Protein AF-A0A4S3LYJ2-F1 (afdb_monomer_lite)

Secondary structure (DSSP, 8-state):
--SHHHHHHHHHHTTTTS-TTHHHHHHHHHHHHHHHHHHH--SSEEEEEETTTEEEEEE--GGGGSS-HHHHHHHHHHHHHHHHHHTTTT---SEEEEEEEEEEEETTEEEEEEEEEES--

Structure (mmCIF, N/CA/C/O backbone):
data_AF-A0A4S3LYJ2-F1
#
_entry.id   AF-A0A4S3LYJ2-F1
#
loop_
_atom_site.group_PDB
_atom_site.id
_atom_site.type_symbol
_atom_site.label_atom_id
_atom_site.label_alt_id
_atom_site.label_comp_id
_atom_site.label_asym_id
_atom_site.label_entity_id
_atom_site.label_seq_id
_atom_site.pdbx_PDB_ins_code
_atom_site.Cartn_x
_atom_site.Cartn_y
_atom_site.Cartn_z
_atom_site.occupancy
_atom_site.B_iso_or_equiv
_atom_site.auth_seq_id
_atom_site.auth_comp_id
_atom_site.auth_asym_id
_atom_site.auth_atom_id
_atom_site.pdbx_PDB_model_num
ATOM 1 N N . MET A 1 1 ? -13.862 27.975 -52.213 1.00 50.09 1 MET A N 1
ATOM 2 C CA . MET A 1 1 ? -13.825 27.512 -50.805 1.00 50.09 1 MET A CA 1
ATOM 3 C C . MET A 1 1 ? -13.351 26.053 -50.702 1.00 50.09 1 MET A C 1
ATOM 5 O O . MET A 1 1 ? -14.048 25.224 -50.143 1.00 50.09 1 MET A O 1
ATOM 9 N N . LYS A 1 2 ? -12.183 25.703 -51.264 1.00 49.72 2 LYS A N 1
ATOM 10 C CA . LYS A 1 2 ? -11.630 24.327 -51.206 1.00 49.72 2 LYS A CA 1
ATOM 11 C C . LYS A 1 2 ? -10.307 24.232 -50.434 1.00 49.72 2 LYS A C 1
ATOM 13 O O . LYS A 1 2 ? -9.951 23.157 -49.975 1.00 49.72 2 LYS A O 1
ATOM 18 N N . ASN A 1 3 ? -9.639 25.364 -50.206 1.00 53.00 3 ASN A N 1
ATOM 19 C CA . ASN A 1 3 ? -8.299 25.388 -49.611 1.00 53.00 3 ASN A CA 1
ATOM 20 C C . ASN A 1 3 ? -8.318 25.526 -48.078 1.00 53.00 3 ASN A C 1
ATOM 22 O O . ASN A 1 3 ? -7.311 25.264 -47.441 1.00 53.00 3 ASN A O 1
ATOM 26 N N . ILE A 1 4 ? -9.456 25.888 -47.471 1.00 57.88 4 ILE A N 1
ATOM 27 C CA . ILE A 1 4 ? -9.591 26.045 -46.007 1.00 57.88 4 ILE A CA 1
ATOM 28 C C . ILE A 1 4 ? -9.703 24.687 -45.296 1.00 57.88 4 ILE A C 1
ATOM 30 O O . ILE A 1 4 ? -9.162 24.514 -44.208 1.00 57.88 4 ILE A O 1
ATOM 34 N N . PHE A 1 5 ? -10.325 23.691 -45.935 1.00 56.41 5 PHE A N 1
ATOM 35 C CA . PHE A 1 5 ? -10.456 22.342 -45.368 1.00 56.41 5 PHE A CA 1
ATOM 36 C C . PHE A 1 5 ? -9.110 21.621 -45.218 1.00 56.41 5 PHE A C 1
ATOM 38 O O . PHE A 1 5 ? -8.935 20.823 -44.301 1.00 56.41 5 PHE A O 1
ATOM 45 N N . LEU A 1 6 ? -8.146 21.927 -46.090 1.00 55.12 6 LEU A N 1
ATOM 46 C CA . LEU A 1 6 ? -6.847 21.258 -46.105 1.00 55.12 6 LEU A CA 1
ATOM 47 C C . LEU A 1 6 ? -5.920 21.779 -44.993 1.00 55.12 6 LEU A C 1
ATOM 49 O O . LEU A 1 6 ? -5.186 21.000 -44.392 1.00 55.12 6 LEU A O 1
ATOM 53 N N . PHE A 1 7 ? -6.028 23.065 -44.643 1.00 55.47 7 PHE A N 1
ATOM 54 C CA . PHE A 1 7 ? -5.317 23.638 -43.495 1.00 55.47 7 PHE A CA 1
ATOM 55 C C . PHE A 1 7 ? -5.874 23.148 -42.151 1.00 55.47 7 PHE A C 1
ATOM 57 O O . PHE A 1 7 ? -5.100 22.910 -41.228 1.00 55.47 7 PHE A O 1
ATOM 64 N N . LEU A 1 8 ? -7.189 22.921 -42.044 1.00 53.38 8 LEU A N 1
ATOM 65 C CA . LEU A 1 8 ? -7.800 22.420 -40.807 1.00 53.38 8 LEU A CA 1
ATOM 66 C C . LEU A 1 8 ? -7.378 20.970 -40.492 1.00 53.38 8 LEU A C 1
ATOM 68 O O . LEU A 1 8 ? -7.144 20.631 -39.335 1.00 53.38 8 LEU A O 1
ATOM 72 N N . ALA A 1 9 ? -7.206 20.132 -41.519 1.00 57.28 9 ALA A N 1
ATOM 73 C CA . ALA A 1 9 ? -6.750 18.750 -41.357 1.00 57.28 9 ALA A CA 1
ATOM 74 C C . ALA A 1 9 ? -5.281 18.646 -40.892 1.00 57.28 9 ALA A C 1
ATOM 76 O O . ALA A 1 9 ? -4.949 17.772 -40.094 1.00 57.28 9 ALA A O 1
ATOM 77 N N . ILE A 1 10 ? -4.411 19.560 -41.337 1.00 57.59 10 ILE A N 1
ATOM 78 C CA . ILE A 1 10 ? -2.989 19.586 -40.949 1.00 57.59 10 ILE A CA 1
ATOM 79 C C . ILE A 1 10 ? -2.817 20.036 -39.487 1.00 57.59 10 ILE A C 1
ATOM 81 O O . ILE A 1 10 ? -1.980 19.491 -38.766 1.00 57.59 10 ILE A O 1
ATOM 85 N N . VAL A 1 11 ? -3.655 20.961 -39.007 1.00 56.66 11 VAL A N 1
ATOM 86 C CA . VAL A 1 11 ? -3.625 21.400 -37.601 1.00 56.66 11 VAL A CA 1
ATOM 87 C C . VAL A 1 11 ? -4.113 20.291 -36.658 1.00 56.66 11 VAL A C 1
ATOM 89 O O . VAL A 1 11 ? -3.511 20.095 -35.605 1.00 56.66 11 VAL A O 1
ATOM 92 N N . LEU A 1 12 ? -5.126 19.499 -37.042 1.00 53.06 12 LEU A N 1
ATOM 93 C CA . LEU A 1 12 ? -5.602 18.380 -36.211 1.00 53.06 12 LEU A CA 1
ATOM 94 C C . LEU A 1 12 ? -4.588 17.228 -36.083 1.00 53.06 12 LEU A C 1
ATOM 96 O O . LEU A 1 12 ? -4.480 16.636 -35.011 1.00 53.06 12 LEU A O 1
ATOM 100 N N . LEU A 1 13 ? -3.814 16.928 -37.131 1.00 52.81 13 LEU A N 1
ATOM 101 C CA . LEU A 1 13 ? -2.782 15.875 -37.097 1.00 52.81 13 LEU A CA 1
ATOM 102 C C . LEU A 1 13 ? -1.544 16.256 -36.267 1.00 52.81 13 LEU A C 1
ATOM 104 O O . LEU A 1 13 ? -0.762 15.388 -35.885 1.00 52.81 13 LEU A O 1
ATOM 108 N N . SER A 1 14 ? -1.377 17.541 -35.947 1.00 50.38 14 SER A N 1
ATOM 109 C CA . SER A 1 14 ? -0.259 18.033 -35.131 1.00 50.38 14 SER A CA 1
ATOM 110 C C . SER A 1 14 ? -0.438 17.745 -33.631 1.00 50.38 14 SER A C 1
ATOM 112 O O . SER A 1 14 ? 0.529 17.806 -32.877 1.00 50.38 14 SER A O 1
ATOM 114 N N . PHE A 1 15 ? -1.655 17.407 -33.186 1.00 53.91 15 PHE A N 1
ATOM 115 C CA . PHE A 1 15 ? -1.969 17.161 -31.771 1.00 53.91 15 PHE A CA 1
ATOM 116 C C . PHE A 1 15 ? -1.891 15.683 -31.348 1.00 53.91 15 PHE A C 1
ATOM 118 O O . PHE A 1 15 ? -1.995 15.383 -30.161 1.00 53.91 15 PHE A O 1
ATOM 125 N N . SER A 1 16 ? -1.667 14.740 -32.271 1.00 50.69 16 SER A N 1
ATOM 126 C CA . SER A 1 16 ? -1.710 13.296 -31.972 1.00 50.69 16 SER A CA 1
ATOM 127 C C . SER A 1 16 ? -0.381 12.663 -31.526 1.00 50.69 16 SER A C 1
ATOM 129 O O . SER A 1 16 ? -0.325 11.450 -31.347 1.00 50.69 16 SER A O 1
ATOM 131 N N . ILE A 1 17 ? 0.689 13.439 -31.317 1.00 53.16 17 ILE A N 1
ATOM 132 C CA . ILE A 1 17 ? 2.040 12.898 -31.031 1.00 53.16 17 ILE A CA 1
ATOM 133 C C . ILE A 1 17 ? 2.362 12.860 -29.513 1.00 53.16 17 ILE A C 1
ATOM 135 O O . ILE A 1 17 ? 3.432 12.426 -29.104 1.00 53.16 17 ILE A O 1
ATOM 139 N N . GLY A 1 18 ? 1.436 13.259 -28.632 1.00 50.16 18 GLY A N 1
ATOM 140 C CA . GLY A 1 18 ? 1.766 13.575 -27.230 1.00 50.16 18 GLY A CA 1
ATOM 141 C C . GLY A 1 18 ? 1.288 12.646 -26.103 1.00 50.16 18 GLY A C 1
ATOM 142 O O . GLY A 1 18 ? 1.484 13.012 -24.948 1.00 50.16 18 GLY A O 1
ATOM 143 N N . CYS A 1 19 ? 0.645 11.494 -26.349 1.00 53.47 19 CYS A N 1
ATOM 144 C CA . CYS A 1 19 ? 0.016 10.707 -25.260 1.00 53.47 19 CYS A CA 1
ATOM 145 C C . CYS A 1 19 ? 0.323 9.197 -25.250 1.00 53.47 19 CYS A C 1
ATOM 147 O O . CYS A 1 19 ? -0.474 8.412 -24.741 1.00 53.47 19 CYS A O 1
ATOM 149 N N . SER A 1 20 ? 1.472 8.750 -25.761 1.00 53.47 20 SER A N 1
ATOM 150 C CA . SER A 1 20 ? 1.812 7.314 -25.795 1.00 53.47 20 SER A CA 1
ATOM 151 C C . SER A 1 20 ? 2.065 6.677 -24.415 1.00 53.47 20 SER A C 1
ATOM 153 O O . SER A 1 20 ? 1.901 5.470 -24.272 1.00 53.47 20 SER A O 1
ATOM 155 N N . GLY A 1 21 ? 2.401 7.459 -23.379 1.00 55.03 21 GLY A N 1
ATOM 156 C CA . GLY A 1 21 ? 2.713 6.944 -22.033 1.00 55.03 21 GLY A CA 1
ATOM 157 C C . GLY A 1 21 ? 1.547 6.905 -21.033 1.00 55.03 21 GLY A C 1
ATOM 158 O O . GLY A 1 21 ? 1.702 6.377 -19.935 1.00 55.03 21 GLY A O 1
ATOM 159 N N . PHE A 1 22 ? 0.386 7.476 -21.365 1.00 62.06 22 PHE A N 1
ATOM 160 C CA . PHE A 1 22 ? -0.783 7.508 -20.471 1.00 62.06 22 PHE A CA 1
ATOM 161 C C . PHE A 1 22 ? -1.513 6.149 -20.352 1.00 62.06 22 PHE A C 1
ATOM 163 O O . PHE A 1 22 ? -1.831 5.746 -19.231 1.00 62.06 22 PHE A O 1
ATOM 170 N N . PRO A 1 23 ? -1.720 5.380 -21.444 1.00 71.88 23 PRO A N 1
ATOM 171 C CA . PRO A 1 23 ? -2.440 4.105 -21.374 1.00 71.88 23 PRO A CA 1
ATOM 172 C C . PRO A 1 23 ? -1.713 3.042 -20.541 1.00 71.88 23 PRO A C 1
ATOM 174 O O . PRO A 1 23 ? -2.347 2.266 -19.829 1.00 71.88 23 PRO A O 1
ATOM 177 N N . GLN A 1 24 ? -0.378 3.015 -20.597 1.00 72.69 24 GLN A N 1
ATOM 178 C CA . GLN A 1 24 ? 0.437 2.023 -19.890 1.00 72.69 24 GLN A CA 1
ATOM 179 C C . GLN A 1 24 ? 0.411 2.229 -18.368 1.00 72.69 24 GLN A C 1
ATOM 181 O O . GLN A 1 24 ? 0.338 1.257 -17.622 1.00 72.69 24 GLN A O 1
ATOM 186 N N . LYS A 1 25 ? 0.371 3.485 -17.908 1.00 74.06 25 LYS A N 1
ATOM 187 C CA . LYS A 1 25 ? 0.268 3.845 -16.483 1.00 74.06 25 LYS A CA 1
ATOM 188 C C . LYS A 1 25 ? -1.089 3.487 -15.896 1.00 74.06 25 LYS A C 1
ATOM 190 O O . LYS A 1 25 ? -1.156 2.886 -14.830 1.00 74.06 25 LYS A O 1
ATOM 195 N N . MET A 1 26 ? -2.166 3.808 -16.613 1.00 77.44 26 MET A N 1
ATOM 196 C CA . MET A 1 26 ? -3.520 3.433 -16.195 1.00 77.44 26 MET A CA 1
ATOM 197 C C . MET A 1 26 ? -3.663 1.913 -16.103 1.00 77.44 26 MET A C 1
ATOM 199 O O . MET A 1 26 ? -4.233 1.404 -15.142 1.00 77.44 26 MET A O 1
ATOM 203 N N . LYS A 1 27 ? -3.077 1.181 -17.060 1.00 81.81 27 LYS A N 1
ATOM 204 C CA . LYS A 1 27 ? -3.031 -0.283 -17.025 1.00 81.81 27 LYS A CA 1
ATOM 205 C C . LYS A 1 27 ? -2.223 -0.808 -15.834 1.00 81.81 27 LYS A C 1
ATOM 207 O O . LYS A 1 27 ? -2.682 -1.727 -15.169 1.00 81.81 27 LYS A O 1
ATOM 212 N N . TYR A 1 28 ? -1.066 -0.213 -15.538 1.00 83.56 28 TYR A N 1
ATOM 213 C CA . TYR A 1 28 ? -0.260 -0.565 -14.365 1.00 83.56 28 TYR A CA 1
ATOM 214 C C . TYR A 1 28 ? -1.049 -0.387 -13.060 1.00 83.56 28 TYR A C 1
ATOM 216 O O . TYR A 1 28 ? -1.190 -1.340 -12.301 1.00 83.56 28 TYR A O 1
ATOM 224 N N . VAL A 1 29 ? -1.628 0.799 -12.841 1.00 87.06 29 VAL A N 1
ATOM 225 C CA . VAL A 1 29 ? -2.428 1.117 -11.646 1.00 87.06 29 VAL A CA 1
ATOM 226 C C . VAL A 1 29 ? -3.617 0.164 -11.508 1.00 87.06 29 VAL A C 1
ATOM 228 O O . VAL A 1 29 ? -3.853 -0.380 -10.431 1.00 87.06 29 VAL A O 1
ATOM 231 N N . SER A 1 30 ? -4.343 -0.074 -12.605 1.00 86.19 30 SER A N 1
ATOM 232 C CA . SER A 1 30 ? -5.501 -0.971 -12.619 1.00 86.19 30 SER A CA 1
ATOM 233 C C . SER A 1 30 ? -5.121 -2.412 -12.289 1.00 86.19 30 SER A C 1
ATOM 235 O O . SER A 1 30 ? -5.795 -3.052 -11.486 1.00 86.19 30 SER A O 1
ATOM 237 N N . ASN A 1 31 ? -4.048 -2.928 -12.889 1.00 87.38 31 ASN A N 1
ATOM 238 C CA . ASN A 1 31 ? -3.623 -4.301 -12.655 1.00 87.38 31 ASN A CA 1
ATOM 239 C C . ASN A 1 31 ? -3.062 -4.483 -11.239 1.00 87.38 31 ASN A C 1
ATOM 241 O O . ASN A 1 31 ? -3.372 -5.475 -10.591 1.00 87.38 31 ASN A O 1
ATOM 245 N N . LEU A 1 32 ? -2.279 -3.523 -10.739 1.00 88.06 32 LEU A N 1
ATOM 246 C CA . LEU A 1 32 ? -1.756 -3.579 -9.377 1.00 88.06 32 LEU A CA 1
ATOM 247 C C . LEU A 1 32 ? -2.896 -3.572 -8.351 1.00 88.06 32 LEU A C 1
ATOM 249 O O . LEU A 1 32 ? -2.890 -4.375 -7.423 1.00 88.06 32 LEU A O 1
ATOM 253 N N . LYS A 1 33 ? -3.912 -2.724 -8.554 1.00 90.00 33 LYS A N 1
ATOM 254 C CA . LYS A 1 33 ? -5.129 -2.738 -7.733 1.00 90.00 33 LYS A CA 1
ATOM 255 C C . LYS A 1 33 ? -5.781 -4.124 -7.725 1.00 90.00 33 LYS A C 1
ATOM 257 O O . LYS A 1 33 ? -6.118 -4.619 -6.657 1.00 90.00 33 LYS A O 1
ATOM 262 N N . GLN A 1 34 ? -5.923 -4.750 -8.894 1.00 88.00 34 GLN A N 1
ATOM 263 C CA . GLN A 1 34 ? -6.508 -6.086 -9.009 1.00 88.00 34 GL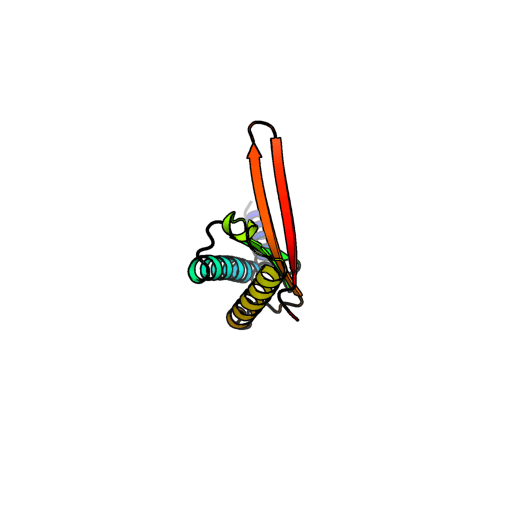N A CA 1
ATOM 264 C C . GLN A 1 34 ? -5.698 -7.138 -8.235 1.00 88.00 34 GLN A C 1
ATOM 266 O O . GLN A 1 34 ? -6.276 -7.875 -7.443 1.00 88.00 34 GLN A O 1
ATOM 271 N N . VAL A 1 35 ? -4.372 -7.171 -8.403 1.00 88.12 35 VAL A N 1
ATOM 272 C CA . VAL A 1 35 ? -3.509 -8.141 -7.708 1.00 88.12 35 VAL A CA 1
ATOM 273 C C . VAL A 1 35 ? -3.588 -7.972 -6.190 1.00 88.12 35 VAL A C 1
ATOM 275 O O . VAL A 1 35 ? -3.661 -8.966 -5.472 1.00 88.12 35 VAL A O 1
ATOM 278 N N . LEU A 1 36 ? -3.610 -6.734 -5.689 1.00 87.31 36 LEU A N 1
ATOM 279 C CA . LEU A 1 36 ? -3.728 -6.457 -4.254 1.00 87.31 36 LEU A CA 1
ATOM 280 C C . LEU A 1 36 ? -5.078 -6.921 -3.692 1.00 87.31 36 LEU A C 1
ATOM 282 O O . LEU A 1 36 ? -5.116 -7.545 -2.633 1.00 87.31 36 LEU A O 1
ATOM 286 N N . THR A 1 37 ? -6.171 -6.663 -4.416 1.00 87.25 37 THR A N 1
ATOM 287 C CA . THR A 1 37 ? -7.508 -7.150 -4.050 1.00 87.25 37 THR A CA 1
ATOM 288 C C . THR A 1 37 ? -7.572 -8.679 -4.043 1.00 87.25 37 THR A C 1
ATOM 290 O O . THR A 1 37 ? -8.098 -9.251 -3.095 1.00 87.25 37 THR A O 1
ATOM 293 N N . GLU A 1 38 ? -7.008 -9.355 -5.045 1.00 85.88 38 GLU A N 1
ATOM 294 C CA . GLU A 1 38 ? -7.033 -10.823 -5.139 1.00 85.88 38 GLU A CA 1
ATOM 295 C C . GLU A 1 38 ? -6.128 -11.506 -4.102 1.00 85.88 38 GLU A C 1
ATOM 297 O O . GLU A 1 38 ? -6.511 -12.520 -3.523 1.00 85.88 38 GLU A O 1
ATOM 302 N N . THR A 1 39 ? -4.940 -10.950 -3.846 1.00 83.38 39 THR A N 1
ATOM 303 C CA . THR A 1 39 ? -3.926 -11.561 -2.966 1.00 83.38 39 THR A CA 1
ATOM 304 C C . THR A 1 39 ? -4.280 -11.411 -1.490 1.00 83.38 39 THR A C 1
ATOM 306 O O . THR A 1 39 ? -4.072 -12.334 -0.706 1.00 83.38 39 THR A O 1
ATOM 309 N N . HIS A 1 40 ? -4.820 -10.254 -1.110 1.00 79.00 40 HIS A N 1
ATOM 310 C CA . HIS A 1 40 ? -5.069 -9.906 0.289 1.00 79.00 40 HIS A CA 1
ATOM 311 C C . HIS A 1 40 ? -6.563 -9.791 0.628 1.00 79.00 40 HIS A C 1
ATOM 313 O O . HIS A 1 40 ? -6.897 -9.406 1.742 1.00 79.00 40 HIS A O 1
ATOM 319 N N . GLY A 1 41 ? -7.463 -10.101 -0.313 1.00 76.94 41 GLY A N 1
ATOM 320 C CA . GLY A 1 41 ? -8.913 -10.019 -0.098 1.00 76.94 41 GLY A CA 1
ATOM 321 C C . GLY A 1 41 ? -9.431 -8.594 0.125 1.00 76.94 41 GLY A C 1
ATOM 322 O O . GLY A 1 41 ? -10.482 -8.412 0.730 1.00 76.94 41 GLY A O 1
ATOM 323 N N . LEU A 1 42 ? -8.692 -7.579 -0.333 1.00 78.50 42 LEU A N 1
ATOM 324 C CA . LEU A 1 42 ? -8.961 -6.176 -0.017 1.00 78.50 42 LEU A CA 1
ATOM 325 C C . LEU A 1 42 ? -10.117 -5.632 -0.861 1.00 78.50 42 LEU A C 1
ATOM 327 O O . LEU A 1 42 ? -9.979 -5.462 -2.079 1.00 78.50 42 LEU A O 1
ATOM 331 N N . ASN A 1 43 ? -11.231 -5.297 -0.212 1.00 71.56 43 ASN A N 1
ATOM 332 C CA . ASN A 1 43 ? -12.444 -4.850 -0.902 1.00 71.56 43 ASN A CA 1
ATOM 333 C C . ASN A 1 43 ? -12.346 -3.400 -1.402 1.00 71.56 43 ASN A C 1
ATOM 335 O O . ASN A 1 43 ? -12.818 -3.082 -2.495 1.00 71.56 43 ASN A O 1
ATOM 339 N N . GLU A 1 44 ? -11.677 -2.524 -0.648 1.00 84.81 44 GLU A N 1
ATOM 340 C CA . GLU A 1 44 ? -11.502 -1.117 -1.012 1.00 84.81 44 GLU A CA 1
ATOM 341 C C . GLU A 1 44 ? -10.021 -0.718 -1.024 1.00 84.81 44 GLU A C 1
ATOM 343 O O . GLU A 1 44 ? -9.455 -0.233 -0.042 1.00 84.81 44 GLU A O 1
ATOM 348 N N . VAL A 1 45 ? -9.392 -0.902 -2.186 1.00 89.38 45 VAL A N 1
ATOM 349 C CA . VAL A 1 45 ? -8.028 -0.429 -2.461 1.00 89.38 45 VAL A CA 1
ATOM 350 C C . VAL A 1 45 ? -8.055 0.704 -3.477 1.00 89.38 45 VAL A C 1
ATOM 352 O O . VAL A 1 45 ? -8.676 0.606 -4.543 1.00 89.38 45 VAL A O 1
ATOM 355 N N . GLU A 1 46 ? -7.327 1.773 -3.183 1.00 91.50 46 GLU A N 1
ATOM 356 C CA . GLU A 1 46 ? -6.994 2.824 -4.140 1.00 91.50 46 GLU A CA 1
ATOM 357 C C . GLU A 1 46 ? -5.492 2.812 -4.393 1.00 91.50 46 GLU A C 1
ATOM 359 O O . GLU A 1 46 ? -4.691 2.725 -3.468 1.00 91.50 46 GLU A O 1
ATOM 364 N N . VAL A 1 47 ? -5.109 2.896 -5.661 1.00 91.19 47 VAL A N 1
ATOM 365 C CA . VAL A 1 47 ? -3.711 2.918 -6.081 1.00 91.19 47 VAL A CA 1
ATOM 366 C C . VAL A 1 47 ? -3.494 4.220 -6.831 1.00 91.19 47 VAL A C 1
ATOM 368 O O . VAL A 1 47 ? -4.137 4.468 -7.849 1.00 91.19 47 VAL A O 1
ATOM 371 N N . ASN A 1 48 ? -2.601 5.057 -6.317 1.00 91.00 48 ASN A N 1
ATOM 372 C CA . ASN A 1 48 ? -2.296 6.368 -6.865 1.00 91.00 48 ASN A CA 1
ATOM 373 C C . ASN A 1 48 ? -0.817 6.426 -7.233 1.00 91.00 48 ASN A C 1
ATOM 375 O O . ASN A 1 48 ? 0.045 6.174 -6.398 1.00 91.00 48 ASN A O 1
ATOM 379 N N . LEU A 1 49 ? -0.523 6.783 -8.482 1.00 87.12 49 LEU A N 1
ATOM 380 C CA . LEU A 1 49 ? 0.841 7.010 -8.948 1.00 87.12 49 LEU A CA 1
ATOM 381 C C . LEU A 1 49 ? 1.056 8.516 -9.128 1.00 87.12 49 LEU A C 1
ATOM 383 O O . LEU A 1 49 ? 0.539 9.115 -10.073 1.00 87.12 49 LEU A O 1
ATOM 387 N N . HIS A 1 50 ? 1.807 9.129 -8.218 1.00 85.69 50 HIS A N 1
ATOM 388 C CA . HIS A 1 50 ? 2.182 10.534 -8.268 1.00 85.69 50 HI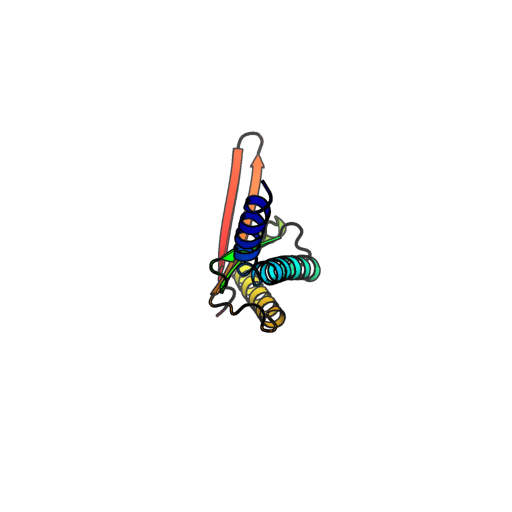S A CA 1
ATOM 389 C C . HIS A 1 50 ? 3.523 10.711 -8.993 1.00 85.69 50 HIS A C 1
ATOM 391 O O . HIS A 1 50 ? 4.413 9.865 -8.917 1.00 85.69 50 HIS A O 1
ATOM 397 N N . ASN A 1 51 ? 3.638 11.779 -9.789 1.00 81.81 51 ASN A N 1
ATOM 398 C CA . ASN A 1 51 ? 4.833 12.134 -10.572 1.00 81.81 51 ASN A CA 1
ATOM 399 C C . ASN A 1 51 ? 5.458 11.006 -11.424 1.00 81.81 51 ASN A C 1
ATOM 401 O O . ASN A 1 51 ? 6.573 11.143 -11.914 1.00 81.81 51 ASN A O 1
ATOM 405 N N . ASN A 1 52 ? 4.707 9.932 -11.693 1.00 75.88 52 ASN A N 1
ATOM 406 C CA . ASN A 1 52 ? 5.137 8.719 -12.403 1.00 75.88 52 ASN A CA 1
ATOM 407 C C . ASN A 1 52 ? 6.197 7.863 -11.696 1.00 75.88 52 ASN A C 1
ATOM 409 O O . ASN A 1 52 ? 6.714 6.942 -12.325 1.00 75.88 52 ASN A O 1
ATOM 413 N N . SER A 1 53 ? 6.512 8.141 -10.435 1.00 82.31 53 SER A N 1
ATOM 414 C CA . SER A 1 53 ? 7.539 7.402 -9.692 1.00 82.31 53 SER A CA 1
ATOM 415 C C . SER A 1 53 ? 7.204 7.202 -8.216 1.00 82.31 53 SER A C 1
ATOM 417 O O . SER A 1 53 ? 7.908 6.467 -7.531 1.00 82.31 53 SER A O 1
ATOM 419 N N . GLU A 1 54 ? 6.133 7.819 -7.722 1.00 89.00 54 GLU A N 1
ATOM 420 C CA . GLU A 1 54 ? 5.747 7.770 -6.317 1.00 89.00 54 GLU A CA 1
ATOM 421 C C . GLU A 1 54 ? 4.422 7.034 -6.175 1.00 89.00 54 GLU A C 1
ATOM 423 O O . GLU A 1 54 ? 3.408 7.453 -6.736 1.00 89.00 54 GLU A O 1
ATOM 428 N N . LEU A 1 55 ? 4.423 5.909 -5.467 1.00 91.94 55 LEU A N 1
ATOM 429 C CA . LEU A 1 55 ? 3.245 5.056 -5.349 1.00 91.94 55 LEU A CA 1
ATOM 430 C C . LEU A 1 55 ? 2.585 5.203 -3.977 1.00 91.94 55 LEU A C 1
ATOM 432 O O . LEU A 1 55 ? 3.185 4.882 -2.959 1.00 91.94 55 LEU A O 1
ATOM 436 N N . LEU A 1 56 ? 1.317 5.594 -3.950 1.00 94.38 56 LEU A N 1
ATOM 437 C CA . LEU A 1 56 ? 0.490 5.581 -2.750 1.00 94.38 56 LEU A CA 1
ATOM 438 C C . LEU A 1 56 ? -0.598 4.516 -2.896 1.00 94.38 56 LEU A C 1
ATOM 440 O O . LEU A 1 56 ? -1.447 4.611 -3.784 1.00 94.38 56 LEU A O 1
ATOM 444 N N . ILE A 1 57 ? -0.592 3.522 -2.011 1.00 93.44 57 ILE A N 1
ATOM 445 C CA . ILE A 1 57 ? -1.663 2.525 -1.902 1.00 93.44 57 ILE A CA 1
ATOM 446 C C . ILE A 1 57 ? -2.492 2.867 -0.670 1.00 93.44 57 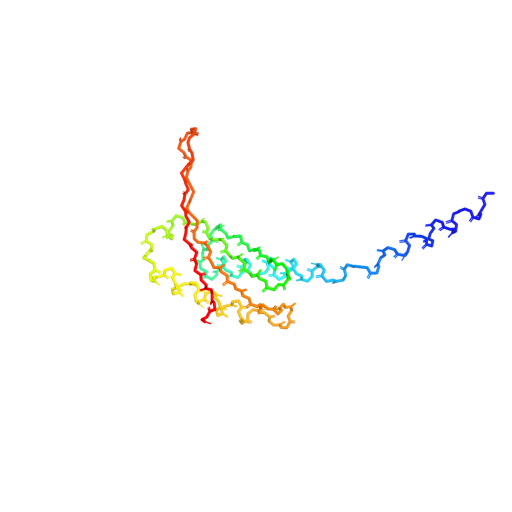ILE A C 1
ATOM 448 O O . ILE A 1 57 ? -1.970 2.895 0.438 1.00 93.44 57 ILE A O 1
ATOM 452 N N . ILE A 1 58 ? -3.783 3.117 -0.849 1.00 93.62 58 ILE A N 1
ATOM 453 C CA . ILE A 1 58 ? -4.716 3.379 0.246 1.00 93.62 58 ILE A CA 1
ATOM 454 C C . ILE A 1 58 ? -5.583 2.141 0.425 1.00 93.62 58 ILE A C 1
ATOM 456 O O . ILE A 1 58 ? -6.283 1.736 -0.502 1.00 93.62 58 ILE A O 1
ATOM 460 N N . ILE A 1 59 ? -5.543 1.562 1.618 1.00 91.19 59 ILE A N 1
ATOM 461 C CA . ILE A 1 59 ? -6.365 0.421 2.009 1.00 91.19 59 ILE A CA 1
ATOM 462 C C . ILE A 1 59 ? -7.442 0.932 2.960 1.00 91.19 59 ILE A C 1
ATOM 464 O O . ILE A 1 59 ? -7.128 1.457 4.033 1.00 91.19 59 ILE A O 1
ATOM 468 N N . LYS A 1 60 ? -8.704 0.797 2.550 1.00 87.06 60 LYS A N 1
ATOM 469 C CA . LYS A 1 60 ? -9.888 1.194 3.315 1.00 87.06 60 LYS A CA 1
ATOM 470 C C . LYS A 1 60 ? -10.631 -0.055 3.773 1.00 87.06 60 LYS A C 1
ATOM 472 O O . LYS A 1 60 ? -11.678 -0.391 3.245 1.00 87.06 60 LYS A O 1
ATOM 477 N N . ASP A 1 61 ? -10.067 -0.775 4.733 1.00 77.44 61 ASP A N 1
ATOM 478 C CA . ASP A 1 61 ? -10.754 -1.934 5.306 1.00 77.44 61 ASP A CA 1
ATOM 479 C C . ASP A 1 61 ? -10.822 -1.817 6.826 1.00 77.44 61 ASP A C 1
ATOM 481 O O . ASP A 1 61 ? -9.829 -1.479 7.483 1.00 77.44 61 ASP A O 1
ATOM 485 N N . GLU A 1 62 ? -12.002 -2.098 7.382 1.00 75.44 62 GLU A N 1
ATOM 486 C CA . GLU A 1 62 ? -12.204 -2.125 8.828 1.00 75.44 62 GLU A CA 1
ATOM 487 C C . GLU A 1 62 ? -11.334 -3.213 9.470 1.00 75.44 62 GLU A C 1
ATOM 489 O O . GLU A 1 62 ? -10.864 -3.022 10.592 1.00 75.44 62 GLU A O 1
ATOM 494 N N . GLU A 1 63 ? -11.021 -4.296 8.752 1.00 73.38 63 GLU A N 1
ATOM 495 C CA . GLU A 1 63 ? -10.166 -5.382 9.249 1.00 73.38 63 GLU A CA 1
ATOM 496 C C . GLU A 1 63 ? -8.763 -4.898 9.666 1.00 73.38 63 GLU A C 1
ATOM 498 O O . GLU A 1 63 ? -8.192 -5.391 10.642 1.00 73.38 63 GLU A O 1
ATOM 503 N N . PHE A 1 64 ? -8.230 -3.852 9.022 1.00 74.19 64 PHE A N 1
ATOM 504 C CA . PHE A 1 64 ? -6.905 -3.305 9.350 1.00 74.19 64 PHE A CA 1
ATOM 505 C C . PHE A 1 64 ? -6.906 -2.331 10.531 1.00 74.19 64 PHE A C 1
ATOM 507 O O . PHE A 1 64 ? -5.837 -1.891 10.965 1.00 74.19 64 PHE A O 1
ATOM 514 N N . THR A 1 65 ? -8.071 -2.000 11.097 1.00 71.88 65 THR A N 1
ATOM 515 C CA . THR A 1 65 ? -8.136 -1.202 12.335 1.00 71.88 65 THR A CA 1
ATOM 516 C C . THR A 1 65 ? -7.626 -1.963 13.552 1.00 71.88 65 THR A C 1
ATOM 518 O O . THR A 1 65 ? -7.090 -1.341 14.467 1.00 71.88 65 THR A O 1
ATOM 521 N N . GLY A 1 66 ? -7.747 -3.294 13.545 1.00 78.00 66 GLY A N 1
ATOM 522 C CA . GLY A 1 66 ? -7.286 -4.159 14.631 1.00 78.00 66 GLY A CA 1
ATOM 523 C C . GLY A 1 66 ? -5.787 -4.462 14.606 1.00 78.00 66 GLY A C 1
ATOM 524 O O . GLY A 1 66 ? -5.258 -4.933 15.612 1.00 78.00 66 GLY A O 1
ATOM 525 N N . LEU A 1 67 ? -5.097 -4.189 13.492 1.00 85.62 67 LEU A N 1
ATOM 526 C CA . LEU A 1 67 ? -3.664 -4.451 13.375 1.00 85.62 67 LEU A CA 1
ATOM 527 C C . LEU A 1 67 ? -2.835 -3.471 14.207 1.00 85.62 67 LEU A C 1
ATOM 529 O O . LEU A 1 67 ? -3.051 -2.256 14.198 1.00 85.62 67 LEU A O 1
ATOM 533 N N . SER A 1 68 ? -1.802 -3.999 14.853 1.00 90.62 68 SER A N 1
ATOM 534 C CA . SER A 1 68 ? -0.755 -3.204 15.482 1.00 90.62 68 SER A CA 1
ATOM 535 C C . SER A 1 68 ? 0.080 -2.449 14.443 1.00 90.62 68 SER A C 1
ATOM 537 O O . SER A 1 68 ? 0.177 -2.827 13.273 1.00 90.62 68 SER A O 1
ATOM 539 N N . SER A 1 69 ? 0.779 -1.398 14.878 1.00 91.19 69 SER A N 1
ATOM 540 C CA . SER A 1 69 ? 1.695 -0.655 14.003 1.00 91.19 69 SER A CA 1
ATOM 541 C C . SER A 1 69 ? 2.805 -1.525 13.400 1.00 91.19 69 SER A C 1
ATOM 543 O O . SER A 1 69 ? 3.287 -1.230 12.308 1.00 91.19 69 SER A O 1
ATOM 545 N N . LEU A 1 70 ? 3.223 -2.590 14.096 1.00 92.94 70 LEU A N 1
ATOM 546 C CA . LEU A 1 70 ? 4.229 -3.522 13.587 1.00 92.94 70 LEU A CA 1
ATOM 547 C C . LEU A 1 70 ? 3.664 -4.376 12.450 1.00 92.94 70 LEU A C 1
ATOM 549 O O . LEU A 1 70 ? 4.323 -4.511 11.423 1.00 92.94 70 LEU A O 1
ATOM 553 N N . GLU A 1 71 ? 2.450 -4.902 12.610 1.00 92.25 71 GLU A N 1
ATOM 554 C CA . GLU A 1 71 ? 1.770 -5.696 11.579 1.00 92.25 71 GLU A CA 1
ATOM 555 C C . GLU A 1 71 ? 1.474 -4.849 10.340 1.00 92.25 71 GLU A C 1
ATOM 557 O O . GLU A 1 71 ? 1.775 -5.270 9.226 1.00 92.25 71 GLU A O 1
ATOM 562 N N . LYS A 1 72 ? 0.992 -3.611 10.524 1.00 92.44 72 LYS A N 1
ATOM 563 C CA . LYS A 1 72 ? 0.799 -2.663 9.414 1.00 92.44 72 LYS A CA 1
ATOM 564 C C . LYS A 1 72 ? 2.103 -2.408 8.664 1.00 92.44 72 LYS A C 1
ATOM 566 O O . LYS A 1 72 ? 2.128 -2.495 7.441 1.00 92.44 72 LYS A O 1
ATOM 571 N N . LYS A 1 73 ? 3.205 -2.176 9.387 1.00 94.25 73 LYS A N 1
ATOM 572 C CA . LYS A 1 73 ? 4.532 -2.005 8.783 1.00 94.25 73 LYS A CA 1
ATOM 573 C C . LYS A 1 73 ? 4.985 -3.252 8.015 1.00 94.25 73 LYS A C 1
ATOM 575 O O . LYS A 1 73 ? 5.531 -3.118 6.926 1.00 94.25 73 LYS A O 1
ATOM 580 N N . GLN A 1 74 ? 4.785 -4.449 8.565 1.00 94.00 74 GLN A N 1
ATOM 581 C CA . GLN A 1 74 ? 5.136 -5.705 7.891 1.00 94.00 74 GLN A CA 1
ATOM 582 C C . GLN A 1 74 ? 4.337 -5.890 6.599 1.00 94.00 74 GLN A C 1
ATOM 584 O O . GLN A 1 74 ? 4.932 -6.170 5.561 1.00 94.00 74 GLN A O 1
ATOM 589 N N . LEU A 1 75 ? 3.029 -5.641 6.647 1.00 91.69 75 LEU A N 1
ATOM 590 C CA . LEU A 1 75 ? 2.157 -5.695 5.479 1.00 91.69 75 LEU A CA 1
ATOM 591 C C . LEU A 1 75 ? 2.562 -4.661 4.418 1.00 91.69 75 LEU A C 1
ATOM 593 O O . LEU A 1 75 ? 2.582 -4.974 3.233 1.00 91.69 75 LEU A O 1
ATOM 597 N N . SER A 1 76 ? 2.962 -3.448 4.812 1.00 94.19 76 SER A N 1
ATOM 598 C CA . SER A 1 76 ? 3.465 -2.449 3.858 1.00 94.19 76 SER A CA 1
ATOM 599 C C . SER A 1 76 ? 4.729 -2.898 3.131 1.00 94.19 76 SER A C 1
ATOM 601 O O . SER A 1 76 ? 4.858 -2.655 1.933 1.00 94.19 76 SER A O 1
ATOM 603 N N . LEU A 1 77 ? 5.640 -3.586 3.823 1.00 93.94 77 LEU A N 1
ATOM 604 C CA . LEU A 1 77 ? 6.843 -4.152 3.208 1.00 93.94 77 LEU A CA 1
ATOM 605 C C . LEU A 1 77 ? 6.517 -5.334 2.285 1.00 93.94 77 LEU A C 1
ATOM 607 O O . LEU A 1 77 ? 7.153 -5.497 1.246 1.00 93.94 77 LEU A O 1
ATOM 611 N N . GLU A 1 78 ? 5.538 -6.162 2.649 1.00 91.94 78 GLU A N 1
ATOM 612 C CA . GLU A 1 78 ? 5.0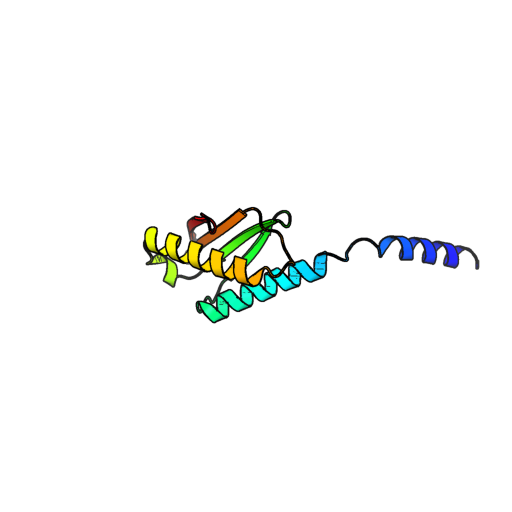50 -7.256 1.804 1.00 91.94 78 GLU A CA 1
ATOM 613 C C . GLU A 1 78 ? 4.433 -6.723 0.506 1.00 91.94 78 GLU A C 1
ATOM 615 O O . GLU A 1 78 ? 4.822 -7.146 -0.584 1.00 91.94 78 GLU A O 1
ATOM 620 N N . ILE A 1 79 ? 3.571 -5.711 0.616 1.00 91.44 79 ILE A N 1
ATOM 621 C CA . ILE A 1 79 ? 3.017 -4.983 -0.528 1.00 91.44 79 ILE A CA 1
ATOM 622 C C . ILE A 1 79 ? 4.144 -4.372 -1.371 1.00 91.44 79 ILE A C 1
ATOM 624 O O . ILE A 1 79 ? 4.117 -4.482 -2.593 1.00 91.44 79 ILE A O 1
ATOM 628 N N . GLY A 1 80 ? 5.171 -3.788 -0.745 1.00 90.75 80 GLY A N 1
ATOM 629 C CA . GLY A 1 80 ? 6.338 -3.252 -1.449 1.00 90.75 80 GLY A CA 1
ATOM 630 C C . GLY A 1 80 ? 7.089 -4.295 -2.282 1.00 90.75 80 GLY A C 1
ATOM 631 O O . GLY A 1 80 ? 7.507 -4.007 -3.408 1.00 90.75 80 GLY A O 1
ATOM 632 N N . ARG A 1 81 ? 7.216 -5.531 -1.782 1.00 89.06 81 ARG A N 1
ATOM 633 C CA . ARG A 1 81 ? 7.794 -6.651 -2.547 1.00 89.06 81 ARG A CA 1
ATOM 634 C C . ARG A 1 81 ? 6.917 -7.024 -3.735 1.00 89.06 81 ARG A C 1
ATOM 636 O O . ARG A 1 81 ? 7.424 -7.086 -4.849 1.00 89.06 81 ARG A O 1
ATOM 643 N N . LEU A 1 82 ? 5.611 -7.169 -3.516 1.00 87.69 82 LEU A N 1
ATOM 644 C CA . LEU A 1 82 ? 4.649 -7.476 -4.576 1.00 87.69 82 LEU A CA 1
ATOM 645 C C . LEU A 1 82 ? 4.674 -6.415 -5.680 1.00 87.69 82 LEU A C 1
ATOM 647 O O . LEU A 1 82 ? 4.720 -6.746 -6.861 1.00 87.69 82 LEU A O 1
ATOM 651 N N . VAL A 1 83 ? 4.704 -5.136 -5.303 1.00 87.56 83 VAL A N 1
ATOM 652 C CA . VAL A 1 83 ? 4.847 -4.009 -6.232 1.00 87.56 83 VAL A CA 1
ATOM 653 C C . VAL A 1 83 ? 6.143 -4.126 -7.034 1.00 87.56 83 VAL A C 1
ATOM 655 O O . VAL A 1 83 ? 6.119 -3.977 -8.253 1.00 87.56 83 VAL A O 1
ATOM 658 N N . THR A 1 84 ? 7.265 -4.423 -6.375 1.00 83.81 84 THR A N 1
ATOM 659 C CA . THR A 1 84 ? 8.568 -4.577 -7.041 1.00 83.81 84 THR A CA 1
ATOM 660 C C . THR A 1 84 ? 8.526 -5.700 -8.077 1.00 83.81 84 THR A C 1
ATOM 662 O O . THR A 1 84 ? 8.891 -5.478 -9.230 1.00 83.81 84 THR A O 1
ATOM 665 N N . ASP A 1 85 ? 7.983 -6.862 -7.716 1.00 79.62 85 ASP A N 1
ATOM 666 C CA . ASP A 1 85 ? 7.846 -8.012 -8.618 1.00 79.62 85 ASP A CA 1
ATOM 667 C C . ASP A 1 85 ? 6.885 -7.720 -9.784 1.00 79.62 85 ASP A C 1
ATOM 669 O O . ASP A 1 85 ? 7.069 -8.201 -10.904 1.00 79.62 85 ASP A O 1
ATOM 673 N N . PHE A 1 86 ? 5.880 -6.875 -9.543 1.00 76.75 86 PHE A N 1
ATOM 674 C CA . PHE A 1 86 ? 4.897 -6.455 -10.537 1.00 76.75 86 PHE A CA 1
ATOM 675 C C . PHE A 1 86 ? 5.442 -5.426 -11.547 1.00 76.75 86 PHE A C 1
ATOM 677 O O . PHE A 1 86 ? 4.949 -5.343 -12.674 1.00 76.75 86 PHE A O 1
ATOM 684 N N . THR A 1 87 ? 6.454 -4.630 -11.179 1.00 63.47 87 THR A N 1
ATOM 685 C CA . THR A 1 87 ? 6.883 -3.454 -11.967 1.00 63.47 87 THR A CA 1
ATOM 686 C C . THR A 1 87 ? 7.545 -3.731 -13.312 1.00 63.47 87 THR A C 1
ATOM 688 O O . THR A 1 87 ? 7.687 -2.762 -14.055 1.00 63.47 87 THR A O 1
ATOM 691 N N . GLY A 1 88 ? 7.877 -4.987 -13.654 1.00 54.69 88 GLY A N 1
ATOM 692 C CA . GLY A 1 88 ? 8.354 -5.457 -14.971 1.00 54.69 88 GLY A CA 1
ATOM 693 C C . GLY A 1 88 ? 8.594 -4.359 -16.020 1.00 54.69 88 GLY A C 1
ATOM 694 O O . GLY A 1 88 ? 7.777 -4.169 -16.917 1.00 54.69 88 GLY A O 1
ATOM 695 N N . GLU A 1 89 ? 9.672 -3.588 -15.837 1.00 56.25 89 GLU A N 1
ATOM 696 C CA . GLU A 1 89 ? 10.167 -2.479 -16.679 1.00 56.25 89 GLU A CA 1
ATOM 697 C C . GLU A 1 89 ? 9.222 -1.287 -16.988 1.00 56.25 89 GLU A C 1
ATOM 699 O O . GLU A 1 89 ? 9.657 -0.316 -17.606 1.00 56.25 89 GLU A O 1
ATOM 704 N N . ALA A 1 90 ? 7.953 -1.286 -16.563 1.00 61.00 90 ALA A N 1
ATOM 705 C CA . ALA A 1 90 ? 6.965 -0.294 -17.012 1.00 61.00 90 ALA A CA 1
ATOM 706 C C . ALA A 1 90 ? 6.958 1.023 -16.209 1.00 61.00 90 ALA A C 1
ATOM 708 O O . ALA A 1 90 ? 6.590 2.067 -16.756 1.00 61.00 90 ALA A O 1
ATOM 709 N N . VAL A 1 91 ? 7.325 0.990 -14.921 1.00 71.94 91 VAL A N 1
ATOM 710 C CA . VAL A 1 91 ? 7.326 2.163 -14.028 1.00 71.94 91 VAL A CA 1
ATOM 711 C C . VAL A 1 91 ? 8.527 2.090 -13.085 1.00 71.94 91 VAL A C 1
ATOM 713 O O . VAL A 1 91 ? 8.607 1.199 -12.246 1.00 71.94 91 VAL A O 1
ATOM 716 N N . ALA A 1 92 ? 9.454 3.043 -13.203 1.00 79.75 92 ALA A N 1
ATOM 717 C CA . ALA A 1 92 ? 10.574 3.180 -12.276 1.00 79.75 92 ALA A CA 1
ATOM 718 C C . ALA A 1 92 ? 10.110 3.924 -11.015 1.00 79.75 92 ALA A C 1
ATOM 720 O O . ALA A 1 92 ? 9.981 5.150 -11.021 1.00 79.75 92 ALA A O 1
ATOM 721 N N . LEU A 1 93 ? 9.822 3.178 -9.950 1.00 82.81 93 LEU A N 1
ATOM 722 C CA . LEU A 1 93 ? 9.418 3.752 -8.669 1.00 82.81 93 LEU A CA 1
ATOM 723 C C . LEU A 1 93 ? 10.635 4.265 -7.893 1.00 82.81 93 LEU A C 1
ATOM 725 O O . LEU A 1 93 ? 11.648 3.579 -7.778 1.00 82.81 93 LEU A O 1
ATOM 729 N N . THR A 1 94 ? 10.524 5.474 -7.349 1.00 83.19 94 THR A N 1
ATOM 730 C CA . THR A 1 94 ? 11.528 6.102 -6.479 1.00 83.19 94 THR A CA 1
ATOM 731 C C . THR A 1 94 ? 11.155 5.997 -5.006 1.00 83.19 94 THR A C 1
ATOM 733 O O . THR A 1 94 ? 12.038 5.987 -4.154 1.00 83.19 94 THR A O 1
ATOM 736 N N . ASN A 1 95 ? 9.858 5.943 -4.697 1.00 88.62 95 ASN A N 1
ATOM 737 C CA . ASN A 1 95 ? 9.335 5.757 -3.348 1.00 88.62 95 ASN A CA 1
ATOM 738 C C . ASN A 1 95 ? 7.922 5.150 -3.393 1.00 88.62 95 ASN A C 1
ATOM 740 O O . ASN A 1 95 ? 7.293 5.044 -4.453 1.00 88.62 95 ASN A O 1
ATOM 744 N N . GLY A 1 96 ? 7.432 4.721 -2.231 1.00 92.56 96 GLY A N 1
ATOM 745 C CA . GLY A 1 96 ? 6.070 4.234 -2.102 1.00 92.56 96 GLY A CA 1
ATOM 746 C C . GLY A 1 96 ? 5.624 4.075 -0.656 1.00 92.56 96 GLY A C 1
ATOM 747 O O . GLY A 1 96 ? 6.417 3.707 0.214 1.00 92.56 96 GLY A O 1
ATOM 748 N N . GLU A 1 97 ? 4.348 4.348 -0.410 1.00 96.31 97 GLU A N 1
ATOM 749 C CA . GLU A 1 97 ? 3.716 4.330 0.908 1.00 96.31 97 GLU A CA 1
ATOM 750 C C . GLU A 1 97 ? 2.361 3.615 0.892 1.00 96.31 97 GLU A C 1
ATOM 752 O O . GLU A 1 97 ? 1.550 3.803 -0.019 1.00 96.31 97 GLU A O 1
ATOM 757 N N . VAL A 1 98 ? 2.089 2.816 1.925 1.00 95.00 98 VAL A N 1
ATOM 758 C CA . VAL A 1 98 ? 0.749 2.279 2.189 1.00 95.00 98 VAL A CA 1
ATOM 759 C C . VAL A 1 98 ? 0.095 3.119 3.272 1.00 95.00 98 VAL A C 1
ATOM 761 O O . VAL A 1 98 ? 0.638 3.266 4.367 1.00 95.00 98 VAL A O 1
ATOM 764 N N . GLN A 1 99 ? -1.091 3.634 2.975 1.00 94.81 99 GLN A N 1
ATOM 765 C CA . GLN A 1 99 ? -1.963 4.297 3.928 1.00 94.81 99 GLN A CA 1
ATOM 766 C C . GLN A 1 99 ? -3.109 3.361 4.317 1.00 94.81 99 GLN A C 1
ATOM 768 O O . GLN A 1 99 ? -3.941 2.995 3.491 1.00 94.81 99 GLN A O 1
ATOM 773 N N . PHE A 1 100 ? -3.189 3.029 5.599 1.00 92.62 100 PHE A N 1
ATOM 774 C CA . PHE A 1 100 ? -4.323 2.329 6.190 1.00 92.62 100 PHE A CA 1
ATOM 775 C C . PHE A 1 100 ? -5.321 3.371 6.660 1.00 92.62 100 PHE A C 1
ATOM 777 O O . PHE A 1 100 ? -5.018 4.130 7.581 1.00 92.62 100 PHE A O 1
ATOM 784 N N . LYS A 1 101 ? -6.488 3.438 6.024 1.00 91.00 101 LYS A N 1
ATOM 785 C CA . LYS A 1 101 ? -7.502 4.449 6.315 1.00 91.00 101 LYS A CA 1
ATOM 786 C C . LYS A 1 101 ? -8.747 3.790 6.890 1.00 91.00 101 LYS A C 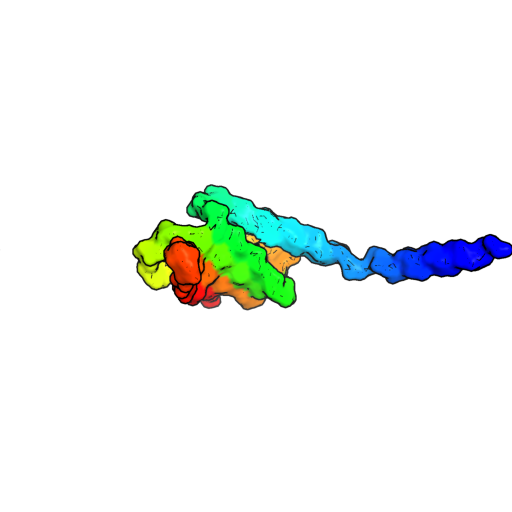1
ATOM 788 O O . LYS A 1 101 ? -9.327 2.906 6.276 1.00 91.00 101 LYS A O 1
ATOM 793 N N . PHE A 1 102 ? -9.186 4.282 8.039 1.00 86.25 102 PHE A N 1
ATOM 794 C CA . PHE A 1 102 ? -10.501 3.985 8.584 1.00 86.25 102 PHE A CA 1
ATOM 795 C C . PHE A 1 102 ? -11.409 5.182 8.377 1.00 86.25 102 PHE A C 1
ATOM 797 O O . PHE A 1 102 ? -11.011 6.331 8.601 1.00 86.25 102 PHE A O 1
ATOM 804 N N . GLU A 1 103 ? -12.633 4.911 7.959 1.00 85.25 103 GLU A N 1
ATOM 805 C CA . GLU A 1 103 ? -13.635 5.931 7.747 1.00 85.25 103 GLU A CA 1
ATOM 806 C C . GLU A 1 103 ? -15.013 5.369 8.067 1.00 85.25 103 GLU A C 1
ATOM 808 O O . GLU A 1 103 ? -15.408 4.345 7.522 1.00 85.25 103 GLU A O 1
ATOM 813 N N . LYS A 1 104 ? -15.741 6.045 8.954 1.00 83.62 104 LYS A N 1
ATOM 814 C CA . LYS A 1 104 ? -17.085 5.637 9.350 1.00 83.62 104 LYS A CA 1
ATOM 815 C C . LYS A 1 104 ? -18.019 6.830 9.413 1.00 83.62 104 LYS A C 1
ATOM 817 O O . LYS A 1 104 ? -17.724 7.837 10.065 1.00 83.62 104 LYS A O 1
ATOM 822 N N . GLU A 1 105 ? -19.165 6.689 8.759 1.00 86.19 105 GLU A N 1
ATOM 823 C CA . GLU A 1 105 ? -20.270 7.635 8.858 1.00 86.19 105 GLU A CA 1
ATOM 824 C C . GLU A 1 105 ? -21.167 7.278 10.051 1.00 86.19 105 GLU A C 1
ATOM 826 O O . GLU A 1 105 ? -21.601 6.139 10.226 1.00 86.19 105 GLU A O 1
ATOM 831 N N . LEU A 1 106 ? -21.435 8.267 10.900 1.00 84.06 106 LEU A N 1
ATOM 832 C CA . LEU A 1 106 ? -22.296 8.188 12.076 1.00 84.06 106 LEU A CA 1
ATOM 833 C C . LEU A 1 106 ? -23.378 9.269 11.955 1.00 84.06 106 LEU A C 1
ATOM 835 O O . LEU A 1 106 ? -23.320 10.322 12.596 1.00 84.06 106 LEU A O 1
ATOM 839 N N . GLY A 1 107 ? -24.359 9.021 11.084 1.00 86.62 107 GLY A N 1
ATOM 840 C CA . GLY A 1 107 ? -25.426 9.975 10.781 1.00 86.62 107 GLY A CA 1
ATOM 841 C C . GLY A 1 107 ? -24.886 11.209 10.056 1.00 86.62 107 GLY A C 1
ATOM 842 O O . GLY A 1 107 ? -24.542 11.127 8.885 1.00 86.62 107 GLY A O 1
ATOM 843 N N . ILE A 1 108 ? -24.810 12.348 10.753 1.00 87.81 108 ILE A N 1
ATOM 844 C CA . ILE A 1 108 ? -24.261 13.609 10.209 1.00 87.81 108 ILE A CA 1
ATOM 845 C C . ILE A 1 108 ? -22.763 13.800 10.492 1.00 87.81 108 ILE A C 1
ATOM 847 O O . ILE A 1 108 ? -22.176 14.785 10.049 1.00 87.81 108 ILE A O 1
ATOM 851 N N . THR A 1 109 ? -22.149 12.895 11.256 1.00 84.12 109 THR A N 1
ATOM 852 C CA . THR A 1 109 ? -20.744 12.993 11.665 1.00 84.12 109 THR A CA 1
ATOM 853 C C . THR A 1 109 ? -19.910 11.957 10.925 1.00 84.12 109 THR A C 1
ATOM 855 O O . THR A 1 109 ? -20.324 10.810 10.786 1.00 84.12 109 THR A O 1
ATOM 858 N N . ARG A 1 110 ? -18.703 12.336 10.499 1.00 85.31 110 ARG A N 1
ATOM 859 C CA . ARG A 1 110 ? -17.714 11.435 9.895 1.00 85.31 110 ARG A CA 1
ATOM 860 C C . ARG A 1 110 ? -16.503 11.332 10.808 1.00 85.31 110 ARG A C 1
ATOM 862 O O . ARG A 1 110 ? -15.933 12.353 11.188 1.00 85.31 110 ARG A O 1
ATOM 869 N N . VAL A 1 111 ? -16.118 10.108 11.152 1.00 84.25 111 VAL A N 1
ATOM 870 C CA . VAL A 1 111 ? -14.884 9.827 11.892 1.00 84.25 111 VAL A CA 1
ATOM 871 C C . VAL A 1 111 ? -13.911 9.169 10.932 1.00 84.25 111 VAL A C 1
ATOM 873 O O . VAL A 1 111 ? -14.271 8.218 10.241 1.00 84.25 111 VAL A O 1
ATOM 876 N N . SER A 1 112 ? -12.686 9.681 10.880 1.00 87.06 112 SER A N 1
ATOM 877 C CA . SER A 1 112 ? -11.629 9.107 10.057 1.00 87.06 112 SER A CA 1
ATOM 878 C C . SER A 1 112 ? -10.300 9.088 10.792 1.00 87.06 112 SER A C 1
ATOM 880 O O . SER A 1 112 ? -9.950 10.066 11.452 1.00 87.06 112 SER A O 1
ATOM 882 N N . SER A 1 113 ? -9.536 8.019 10.611 1.00 86.31 113 SER A N 1
ATOM 883 C CA . SER A 1 113 ? -8.148 7.912 11.061 1.00 86.31 113 SER A CA 1
ATOM 884 C C . SER A 1 113 ? -7.297 7.288 9.964 1.00 86.31 113 SER A C 1
ATOM 886 O O . SER A 1 113 ? -7.808 6.544 9.124 1.00 86.31 113 SER A O 1
ATOM 888 N N . SER A 1 114 ? -5.999 7.582 9.960 1.00 90.94 114 SER A N 1
ATOM 889 C CA . SER A 1 114 ? -5.076 6.993 8.994 1.00 90.94 114 SER A CA 1
ATOM 890 C C . SER A 1 114 ? -3.684 6.804 9.571 1.00 90.94 114 SER A C 1
ATOM 892 O O . SER A 1 114 ? -3.168 7.727 10.197 1.00 90.94 114 SER A O 1
ATOM 894 N N . ASP A 1 115 ? -3.069 5.669 9.251 1.00 92.00 115 ASP A N 1
ATOM 895 C CA . ASP A 1 115 ? -1.655 5.401 9.504 1.00 92.00 115 ASP A CA 1
ATOM 896 C C . ASP A 1 115 ? -0.942 5.154 8.173 1.00 92.00 115 ASP A C 1
ATOM 898 O O . ASP A 1 115 ? -1.450 4.411 7.332 1.00 92.00 115 ASP A O 1
ATOM 902 N N . THR A 1 116 ? 0.236 5.747 7.989 1.00 94.50 116 THR A N 1
ATOM 903 C CA . THR A 1 116 ? 1.022 5.614 6.756 1.00 94.50 116 THR A CA 1
ATOM 904 C C . THR A 1 116 ? 2.373 4.976 7.052 1.00 94.50 116 THR A C 1
ATOM 906 O O . THR A 1 116 ? 3.048 5.353 8.012 1.00 94.50 116 THR A O 1
ATOM 909 N N . TYR A 1 117 ? 2.780 4.030 6.210 1.00 95.69 117 TYR A N 1
ATOM 910 C CA . TYR A 1 117 ? 4.053 3.325 6.325 1.00 95.69 117 TYR A CA 1
ATOM 911 C C . TYR A 1 117 ? 4.737 3.219 4.961 1.00 95.69 117 TYR A C 1
ATOM 913 O O . TYR A 1 117 ? 4.088 2.978 3.944 1.00 95.69 117 TYR A O 1
ATOM 921 N N . ALA A 1 118 ? 6.062 3.363 4.947 1.00 94.50 118 ALA A N 1
ATOM 922 C CA . ALA A 1 118 ? 6.863 3.168 3.744 1.00 94.50 118 ALA A CA 1
ATOM 923 C C . ALA A 1 118 ? 6.843 1.697 3.292 1.00 94.50 118 ALA A C 1
ATOM 925 O O . ALA A 1 118 ? 6.933 0.780 4.113 1.00 94.50 118 ALA A O 1
ATOM 926 N N . MET A 1 119 ? 6.747 1.487 1.979 1.00 92.56 119 MET A N 1
ATOM 927 C CA . MET A 1 119 ? 6.785 0.166 1.338 1.00 92.56 119 MET A CA 1
ATOM 928 C C . MET A 1 119 ? 8.200 -0.359 1.116 1.00 92.56 119 MET A C 1
ATOM 930 O O . MET A 1 119 ? 8.409 -1.568 1.023 1.00 92.56 119 MET A O 1
ATOM 934 N N . PHE A 1 120 ? 9.165 0.551 1.001 1.00 87.00 120 PHE A N 1
ATOM 935 C CA . PHE A 1 120 ? 10.554 0.235 0.701 1.00 87.00 120 PHE A CA 1
ATOM 936 C C . PHE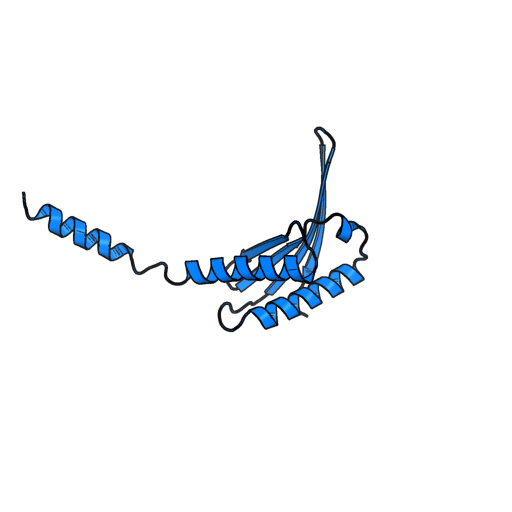 A 1 120 ? 11.428 0.551 1.927 1.00 87.00 120 PHE A C 1
ATOM 938 O O . PHE A 1 120 ? 11.179 1.566 2.585 1.00 87.00 120 PHE A O 1
ATOM 945 N N . PRO A 1 121 ? 12.382 -0.332 2.282 1.00 72.19 121 PRO A N 1
ATOM 946 C CA . PRO A 1 121 ? 13.302 -0.126 3.400 1.00 72.19 121 PRO A CA 1
ATOM 947 C C . PRO A 1 121 ? 14.329 0.983 3.149 1.00 72.19 121 PRO A C 1
ATOM 949 O O . PRO A 1 121 ? 14.665 1.239 1.971 1.00 72.19 121 PRO A O 1
#

Organism: NCBI:txid1227945

pLDDT: mean 79.43, std 14.23, range [49.72, 96.31]

Foldseek 3Di:
DPVVVVVVVVVVVVPPPPCPLPVLVVVLQVVLQVCCCVVVVQPDWHWDQPPLAEIEIEGEDPVCVPDDPVVVQVVLQVSLVVSVVSPVVSTHHPWYKYKYKYWDDDPPDIDIDIDMYTNHD

Radius of gyration: 20.64 Å; chains: 1; bounding box: 39×39×67 Å

Sequence (121 aa):
MKNIFLFLAIVLLSFSIGCSGFPQKMKYVSNLKQVLTETHGLNEVEVNLHNNSELLIIIKDEEFTGLSSLEKKQLSLEIGRLVTDFTGEAVALTNGEVQFKFEKELGITRVSSSDTYAMFP